Protein AF-A0A951N0Q0-F1 (afdb_monomer)

Structure (mmCIF, N/CA/C/O backbone):
data_AF-A0A951N0Q0-F1
#
_entry.id   AF-A0A951N0Q0-F1
#
loop_
_atom_site.group_PDB
_atom_site.id
_atom_site.type_symbol
_atom_site.label_atom_id
_atom_site.label_alt_id
_atom_site.label_comp_id
_atom_site.label_asym_id
_atom_site.label_entity_id
_atom_site.label_seq_id
_atom_site.pdbx_PDB_ins_code
_atom_site.Cartn_x
_atom_site.Cartn_y
_atom_site.Cartn_z
_atom_site.occupancy
_atom_site.B_iso_or_equiv
_atom_site.auth_seq_id
_atom_site.auth_comp_id
_atom_site.auth_asym_id
_atom_site.auth_atom_id
_atom_site.pdbx_PDB_model_num
ATOM 1 N N . MET A 1 1 ? 35.941 33.314 62.862 1.00 41.66 1 MET A N 1
ATOM 2 C CA . MET A 1 1 ? 36.108 34.369 61.838 1.00 41.66 1 MET A CA 1
ATOM 3 C C . MET A 1 1 ? 35.131 34.050 60.712 1.00 41.66 1 MET A C 1
ATOM 5 O O . MET A 1 1 ? 35.356 33.107 59.979 1.00 41.66 1 MET A O 1
ATOM 9 N N . GLN A 1 2 ? 33.869 34.466 60.826 1.00 40.16 2 GLN A N 1
ATOM 10 C CA . GLN A 1 2 ? 33.328 35.694 60.224 1.00 40.16 2 GLN A CA 1
ATOM 11 C C . GLN A 1 2 ? 33.768 35.895 58.766 1.00 40.16 2 GLN A C 1
ATOM 13 O O . GLN A 1 2 ? 34.860 36.387 58.535 1.00 40.16 2 GLN A O 1
ATOM 18 N N . HIS A 1 3 ? 32.876 35.604 57.815 1.00 38.81 3 HIS A N 1
ATOM 19 C CA . HIS A 1 3 ? 32.445 36.600 56.836 1.00 38.81 3 HIS A CA 1
ATOM 20 C C . HIS A 1 3 ? 30.992 36.342 56.417 1.00 38.81 3 HIS A C 1
ATOM 22 O O . HIS A 1 3 ? 30.518 35.219 56.301 1.00 38.81 3 HIS A O 1
ATOM 28 N N . ARG A 1 4 ? 30.284 37.460 56.312 1.00 40.78 4 ARG A N 1
ATOM 29 C CA . ARG A 1 4 ? 28.841 37.693 56.264 1.00 40.78 4 ARG A CA 1
ATOM 30 C C . ARG A 1 4 ? 28.428 38.037 54.832 1.00 40.78 4 ARG A C 1
ATOM 32 O O . ARG A 1 4 ? 29.226 38.673 54.149 1.00 40.78 4 ARG A O 1
ATOM 39 N N . LYS A 1 5 ? 27.162 37.754 54.486 1.00 41.12 5 LYS A N 1
ATOM 40 C CA . LYS A 1 5 ? 26.187 38.534 53.665 1.00 41.12 5 LYS A CA 1
ATOM 41 C C . LYS A 1 5 ? 25.371 37.586 52.772 1.00 41.12 5 LYS A C 1
ATOM 43 O O . LYS A 1 5 ? 25.910 36.582 52.345 1.00 41.12 5 LYS A O 1
ATOM 48 N N . LEU A 1 6 ? 24.129 37.830 52.360 1.00 38.66 6 LEU A N 1
ATOM 49 C CA . LEU A 1 6 ? 22.965 38.639 52.754 1.00 38.66 6 LEU A CA 1
ATOM 50 C C . LEU A 1 6 ? 21.812 38.089 51.877 1.00 38.66 6 LEU A C 1
ATOM 52 O O . LEU A 1 6 ? 22.050 37.445 50.860 1.00 38.66 6 LEU A O 1
ATOM 56 N N . GLN A 1 7 ? 20.579 38.341 52.300 1.00 37.75 7 GLN A N 1
ATOM 57 C CA . GLN A 1 7 ? 19.317 37.915 51.683 1.00 37.75 7 GLN A CA 1
ATOM 58 C C . GLN A 1 7 ? 19.093 38.500 50.275 1.00 37.75 7 GLN A C 1
ATOM 60 O O . GLN A 1 7 ? 19.623 39.566 49.964 1.00 37.75 7 GLN A O 1
ATOM 65 N N . GLY A 1 8 ? 18.209 37.881 49.479 1.00 30.81 8 GLY A N 1
ATOM 66 C CA . GLY A 1 8 ? 17.676 38.527 48.278 1.00 30.81 8 GLY A CA 1
ATOM 67 C C . GLY A 1 8 ? 16.697 37.707 47.435 1.00 30.81 8 GLY A C 1
ATOM 68 O O . GLY A 1 8 ? 17.119 36.983 46.549 1.00 30.81 8 GLY A O 1
ATOM 69 N N . ALA A 1 9 ? 15.407 37.945 47.684 1.00 35.44 9 ALA A N 1
ATOM 70 C CA . ALA A 1 9 ? 14.305 38.035 46.717 1.00 35.44 9 ALA A CA 1
ATOM 71 C C . ALA A 1 9 ? 13.891 36.803 45.882 1.00 35.44 9 ALA A C 1
ATOM 73 O O . ALA A 1 9 ? 14.591 36.314 45.000 1.00 35.44 9 ALA A O 1
ATOM 74 N N . GLY A 1 10 ? 12.637 36.394 46.107 1.00 37.97 10 GLY A N 1
ATOM 75 C CA . GLY A 1 10 ? 11.919 35.436 45.281 1.00 37.97 10 GLY A CA 1
ATOM 76 C C . GLY A 1 10 ? 11.741 35.906 43.839 1.00 37.97 10 GLY A C 1
ATOM 77 O O . GLY A 1 10 ? 11.491 37.080 43.566 1.00 37.97 10 GLY A O 1
ATOM 78 N N . SER A 1 11 ? 11.818 34.946 42.923 1.00 39.28 11 SER A N 1
ATOM 79 C CA . SER A 1 11 ? 11.393 35.122 41.541 1.00 39.28 11 SER A CA 1
ATOM 80 C C . SER A 1 11 ? 10.094 34.368 41.312 1.00 39.28 11 SER A C 1
ATOM 82 O O . SER A 1 11 ? 9.944 33.195 41.649 1.00 39.28 11 SER A O 1
ATOM 84 N N . ARG A 1 12 ? 9.133 35.131 40.799 1.00 37.75 12 ARG A N 1
ATOM 85 C CA . ARG A 1 12 ? 7.759 34.754 40.507 1.00 37.75 12 ARG A CA 1
ATOM 86 C C . ARG A 1 12 ? 7.705 33.604 39.506 1.00 37.75 12 ARG A C 1
ATOM 88 O O . ARG A 1 12 ? 8.422 33.596 38.511 1.00 37.75 12 ARG A O 1
ATOM 95 N N . SER A 1 13 ? 6.766 32.702 39.768 1.00 40.50 13 SER A N 1
ATOM 96 C CA . SER A 1 13 ? 6.193 31.785 38.790 1.00 40.50 13 SER A CA 1
ATOM 97 C C . SER A 1 13 ? 5.683 32.568 37.577 1.00 40.50 13 SER A C 1
ATOM 99 O O . SER A 1 13 ? 4.816 33.432 37.712 1.00 40.50 13 SER A O 1
ATOM 101 N N . LEU A 1 14 ? 6.219 32.256 36.401 1.00 40.72 14 LEU A N 1
ATOM 102 C CA . LEU A 1 14 ? 5.576 32.510 35.120 1.00 40.72 14 LEU A CA 1
ATOM 103 C C . LEU A 1 14 ? 5.571 31.184 34.370 1.00 40.72 14 LEU A C 1
ATOM 105 O O . LEU A 1 14 ? 6.542 30.800 33.720 1.00 40.72 14 LEU A O 1
ATOM 109 N N . GLY A 1 15 ? 4.456 30.469 34.514 1.00 41.09 15 GLY A N 1
ATOM 110 C CA . GLY A 1 15 ? 4.111 29.369 33.634 1.00 41.09 15 GLY A CA 1
ATOM 111 C C . GLY A 1 15 ? 4.091 29.874 32.197 1.00 41.09 15 GLY A C 1
ATOM 112 O O . GLY A 1 15 ? 3.341 30.783 31.854 1.00 41.09 15 GLY A O 1
ATOM 113 N N . SER A 1 16 ? 4.937 29.283 31.366 1.00 36.06 16 SER A N 1
ATOM 114 C CA . SER A 1 16 ? 4.812 29.346 29.918 1.00 36.06 16 SER A CA 1
ATOM 115 C C . SER A 1 16 ? 4.623 27.915 29.454 1.00 36.06 16 SER A C 1
ATOM 117 O O . SER A 1 16 ? 5.562 27.125 29.410 1.00 36.06 16 SER A O 1
ATOM 119 N N . THR A 1 17 ? 3.371 27.560 29.188 1.00 39.38 17 THR A N 1
ATOM 120 C CA . THR A 1 17 ? 3.008 26.338 28.473 1.00 39.38 17 THR A CA 1
ATOM 121 C C . THR A 1 17 ? 3.781 26.282 27.154 1.00 39.38 17 THR A C 1
ATOM 123 O O . THR A 1 17 ? 3.653 27.221 26.359 1.00 39.38 17 THR A O 1
ATOM 126 N N . PRO A 1 18 ? 4.539 25.213 26.856 1.00 37.62 18 PRO A N 1
ATOM 127 C CA . PRO A 1 18 ? 5.015 25.013 25.506 1.00 37.62 18 PRO A CA 1
ATOM 128 C C . PRO A 1 18 ? 3.816 24.616 24.646 1.00 37.62 18 PRO A C 1
ATOM 130 O O . PRO A 1 18 ? 3.183 23.579 24.844 1.00 37.62 18 PRO A O 1
ATOM 133 N N . LYS A 1 19 ? 3.497 25.502 23.702 1.00 38.81 19 LYS A N 1
ATOM 134 C CA . LYS A 1 19 ? 2.620 25.276 22.556 1.00 38.81 19 LYS A CA 1
ATOM 135 C C . LYS A 1 19 ? 3.032 23.948 21.911 1.00 38.81 19 LYS A C 1
ATOM 137 O O . LYS A 1 19 ? 4.149 23.847 21.408 1.00 38.81 19 LYS A O 1
ATOM 142 N N . GLN A 1 20 ? 2.165 22.937 21.988 1.00 36.28 20 GLN A N 1
ATOM 143 C CA . GLN A 1 20 ? 2.387 21.641 21.350 1.00 36.28 20 GLN A CA 1
ATOM 144 C C . GLN A 1 20 ? 2.691 21.884 19.871 1.00 36.28 20 GLN A C 1
ATOM 146 O O . GLN A 1 20 ? 1.884 22.456 19.136 1.00 36.28 20 GLN A O 1
ATOM 151 N N . ALA A 1 21 ? 3.908 21.529 19.474 1.00 39.84 21 ALA A N 1
ATOM 152 C CA . ALA A 1 21 ? 4.324 21.558 18.091 1.00 39.84 21 ALA A CA 1
ATOM 153 C C . ALA A 1 21 ? 3.512 20.500 17.340 1.00 39.84 21 ALA A C 1
ATOM 155 O O . ALA A 1 21 ? 3.533 19.322 17.696 1.00 39.84 21 ALA A O 1
ATOM 156 N N . ASN A 1 22 ? 2.798 20.929 16.303 1.00 40.38 22 ASN A N 1
ATOM 157 C CA . ASN A 1 22 ? 2.257 20.029 15.297 1.00 40.38 22 ASN A CA 1
ATOM 158 C C . ASN A 1 22 ? 3.438 19.356 14.589 1.00 40.38 22 ASN A C 1
ATOM 160 O O . ASN A 1 22 ? 4.035 19.924 13.675 1.00 40.38 22 ASN A O 1
ATOM 164 N N . SER A 1 23 ? 3.788 18.155 15.036 1.00 39.66 23 SER A N 1
ATOM 165 C CA . SER A 1 23 ? 4.782 17.299 14.399 1.00 39.66 23 SER A CA 1
ATOM 166 C C . SER A 1 23 ? 4.189 16.677 13.136 1.00 39.66 23 SER A C 1
ATOM 168 O O . SER A 1 23 ? 3.799 15.515 13.119 1.00 39.66 23 SER A O 1
ATOM 170 N N . THR A 1 24 ? 4.117 17.439 12.045 1.00 44.22 24 THR A N 1
ATOM 171 C CA . THR A 1 24 ? 4.105 16.840 10.704 1.00 44.22 24 THR A CA 1
ATOM 172 C C . THR A 1 24 ? 5.512 16.325 10.432 1.00 44.22 24 THR A C 1
ATOM 174 O O . THR A 1 24 ? 6.348 17.031 9.865 1.00 44.22 24 THR A O 1
ATOM 177 N N . THR A 1 25 ? 5.813 15.126 10.922 1.00 49.28 25 THR A N 1
ATOM 178 C CA . THR A 1 25 ? 7.124 14.501 10.757 1.00 49.28 25 THR A CA 1
ATOM 179 C C . THR A 1 25 ? 7.291 14.084 9.295 1.00 49.28 25 THR A C 1
ATOM 181 O O . THR A 1 25 ? 6.954 12.968 8.913 1.00 49.28 25 THR A O 1
ATOM 184 N N . ASN A 1 26 ? 7.822 14.984 8.461 1.00 54.75 26 ASN A N 1
ATOM 185 C CA . ASN A 1 26 ? 8.414 14.650 7.162 1.00 54.75 26 ASN A CA 1
ATOM 186 C C . ASN A 1 26 ? 9.731 13.897 7.409 1.00 54.75 26 ASN A C 1
ATOM 188 O O . ASN A 1 26 ? 10.822 14.416 7.177 1.00 54.75 26 ASN A O 1
ATOM 192 N N . ALA A 1 27 ? 9.641 12.680 7.944 1.00 53.03 27 ALA A N 1
ATOM 193 C CA . ALA A 1 27 ? 10.771 11.772 7.893 1.00 53.03 27 ALA A CA 1
ATOM 194 C C . ALA A 1 27 ? 11.129 11.534 6.413 1.00 53.03 27 ALA A C 1
ATOM 196 O O . ALA A 1 27 ? 10.217 11.372 5.595 1.00 53.03 27 ALA A O 1
ATOM 197 N N . PRO A 1 28 ? 12.422 11.519 6.037 1.00 60.53 28 PRO A N 1
ATOM 198 C CA . PRO A 1 28 ? 12.822 11.130 4.690 1.00 60.53 28 PRO A CA 1
ATOM 199 C C . PRO A 1 28 ? 12.195 9.778 4.349 1.00 60.53 28 PRO A C 1
ATOM 201 O O . PRO A 1 28 ? 12.172 8.895 5.208 1.00 60.53 28 PRO A O 1
ATOM 204 N N . LEU A 1 29 ? 11.700 9.602 3.118 1.00 64.94 29 LEU A N 1
ATOM 205 C CA . LEU A 1 29 ? 11.042 8.352 2.720 1.00 64.94 29 LEU A CA 1
ATOM 206 C C . LEU A 1 29 ? 11.914 7.144 3.078 1.00 64.94 29 LEU A C 1
ATOM 208 O O . LEU A 1 29 ? 11.411 6.260 3.754 1.00 64.94 29 LEU A O 1
ATOM 212 N N . SER A 1 30 ? 13.224 7.196 2.805 1.00 66.44 30 SER A N 1
ATOM 213 C CA . SER A 1 30 ? 14.203 6.152 3.155 1.00 66.44 30 SER A CA 1
ATOM 214 C C . SER A 1 30 ? 14.226 5.750 4.635 1.00 66.44 30 SER A C 1
ATOM 216 O O . SER A 1 30 ? 14.429 4.580 4.944 1.00 66.44 30 SER A O 1
ATOM 218 N N . TYR A 1 31 ? 13.972 6.678 5.562 1.00 74.62 31 TYR A N 1
ATOM 219 C CA . TYR A 1 31 ? 13.862 6.357 6.989 1.00 74.62 31 TYR A CA 1
ATOM 220 C C . TYR A 1 31 ? 12.617 5.504 7.278 1.00 74.62 31 TYR A C 1
ATOM 222 O O . TYR A 1 31 ? 12.630 4.657 8.165 1.00 74.62 31 TYR A O 1
ATOM 230 N N . SER A 1 32 ? 11.555 5.671 6.489 1.00 82.06 32 SER A N 1
ATOM 231 C CA . SER A 1 32 ? 10.319 4.894 6.625 1.00 82.06 32 SER A CA 1
ATOM 232 C C . SER A 1 32 ? 10.486 3.437 6.183 1.00 82.06 32 SER A C 1
ATOM 234 O O . SER A 1 32 ? 9.859 2.572 6.784 1.00 82.06 32 SER A O 1
ATOM 236 N N . PHE A 1 33 ? 11.328 3.138 5.182 1.00 92.38 33 PHE A N 1
ATOM 237 C CA . PHE A 1 33 ? 11.611 1.753 4.766 1.00 92.38 33 PHE A CA 1
ATOM 238 C C . PHE A 1 33 ? 12.278 0.941 5.879 1.00 92.38 33 PHE A C 1
ATOM 240 O O . PHE A 1 33 ? 11.819 -0.157 6.193 1.00 92.38 33 PHE A O 1
ATOM 247 N N . GLU A 1 34 ? 13.308 1.501 6.515 1.00 93.62 34 GLU A N 1
ATOM 248 C CA . GLU A 1 34 ? 13.995 0.843 7.631 1.00 93.62 34 GLU A CA 1
ATOM 249 C C . GLU A 1 34 ? 13.069 0.693 8.844 1.00 93.62 34 GLU A C 1
ATOM 251 O O . GLU A 1 34 ? 12.949 -0.395 9.406 1.00 93.62 34 GLU A O 1
ATOM 256 N N . LEU A 1 35 ? 12.327 1.750 9.206 1.00 93.88 35 LEU A N 1
ATOM 257 C CA . LEU A 1 35 ? 11.357 1.679 10.304 1.00 93.88 35 LEU A CA 1
ATOM 258 C C . LEU A 1 35 ? 10.245 0.652 10.058 1.00 93.88 35 LEU A C 1
ATOM 260 O O . LEU A 1 35 ? 9.732 0.069 11.011 1.00 93.88 35 LEU A O 1
ATOM 264 N N . ALA A 1 36 ? 9.859 0.430 8.802 1.00 94.44 36 ALA A N 1
ATOM 265 C CA . ALA A 1 36 ? 8.850 -0.555 8.438 1.00 94.44 36 ALA A CA 1
ATOM 266 C C . ALA A 1 36 ? 9.354 -2.009 8.524 1.00 94.44 36 ALA A C 1
ATOM 268 O O . ALA A 1 36 ? 8.544 -2.923 8.402 1.00 94.44 36 ALA A O 1
ATOM 269 N N . GLY A 1 37 ? 10.653 -2.242 8.750 1.00 95.31 37 GLY A N 1
ATOM 270 C CA . GLY A 1 37 ? 11.249 -3.583 8.801 1.00 95.31 37 GLY A CA 1
ATOM 271 C C . GLY A 1 37 ? 11.770 -4.089 7.451 1.00 95.31 37 GLY A C 1
ATOM 272 O O . GLY A 1 37 ? 11.939 -5.298 7.267 1.00 95.31 37 GLY A O 1
ATOM 273 N N . GLY A 1 38 ? 12.011 -3.177 6.503 1.00 95.62 38 GLY A N 1
ATOM 274 C CA . GLY A 1 38 ? 12.628 -3.469 5.213 1.00 95.62 38 GLY A CA 1
ATOM 275 C C . GLY A 1 38 ? 11.781 -4.335 4.273 1.00 95.62 38 GLY A C 1
ATOM 276 O O . GLY A 1 38 ? 10.566 -4.481 4.411 1.00 95.62 38 GLY A O 1
ATOM 277 N N . GLU A 1 39 ? 12.438 -4.928 3.277 1.00 96.69 39 GLU A N 1
ATOM 278 C CA . GLU A 1 39 ? 11.799 -5.650 2.166 1.00 96.69 39 GLU A CA 1
ATOM 279 C C . GLU A 1 39 ? 10.897 -6.807 2.621 1.00 96.69 39 GLU A C 1
ATOM 281 O O . GLU A 1 39 ? 9.752 -6.929 2.173 1.00 96.69 39 GLU A O 1
ATOM 286 N N . LEU A 1 40 ? 11.372 -7.633 3.560 1.00 97.44 40 LEU A N 1
ATOM 287 C CA . LEU A 1 40 ? 10.609 -8.784 4.048 1.00 97.44 40 LEU A CA 1
ATOM 288 C C . LEU A 1 40 ? 9.286 -8.367 4.701 1.00 97.44 40 LEU A C 1
ATOM 290 O O . LEU A 1 40 ? 8.288 -9.072 4.536 1.00 97.44 40 LEU A O 1
ATOM 294 N N . ALA A 1 41 ? 9.256 -7.236 5.411 1.00 98.00 41 ALA A N 1
ATOM 295 C CA . ALA A 1 41 ? 8.036 -6.733 6.030 1.00 98.00 41 ALA A CA 1
ATOM 296 C C . ALA A 1 41 ? 6.990 -6.342 4.978 1.00 98.00 41 ALA A C 1
ATOM 298 O O . ALA A 1 41 ? 5.835 -6.750 5.088 1.00 98.00 41 ALA A O 1
ATOM 299 N N . PHE A 1 42 ? 7.389 -5.662 3.898 1.00 98.25 42 PHE A N 1
ATOM 300 C CA . PHE A 1 42 ? 6.468 -5.299 2.815 1.00 98.25 42 PHE A CA 1
ATOM 301 C C . PHE A 1 42 ? 5.940 -6.509 2.038 1.00 98.25 42 PHE A C 1
ATOM 303 O O . PHE A 1 42 ? 4.763 -6.535 1.670 1.00 98.25 42 PHE A O 1
ATOM 310 N N . HIS A 1 43 ? 6.758 -7.546 1.832 1.00 98.56 43 HIS A N 1
ATOM 311 C CA . HIS A 1 43 ? 6.280 -8.794 1.231 1.00 98.56 43 HIS A CA 1
ATOM 312 C C . HIS A 1 43 ? 5.258 -9.518 2.113 1.00 98.56 43 HIS A C 1
ATOM 314 O O . HIS A 1 43 ? 4.247 -10.011 1.599 1.00 98.56 43 HIS A O 1
ATOM 320 N N . ARG A 1 44 ? 5.485 -9.578 3.433 1.00 98.69 44 ARG A N 1
ATOM 321 C CA . ARG A 1 44 ? 4.501 -10.155 4.360 1.00 98.69 44 ARG A CA 1
ATOM 322 C C . ARG A 1 44 ? 3.233 -9.311 4.431 1.00 98.69 44 ARG A C 1
ATOM 324 O O . ARG A 1 44 ? 2.148 -9.878 4.338 1.00 98.69 44 ARG A O 1
ATOM 331 N N . LEU A 1 45 ? 3.364 -7.986 4.492 1.00 98.69 45 LEU A N 1
ATOM 332 C CA . LEU A 1 45 ? 2.243 -7.046 4.472 1.00 98.69 45 LEU A CA 1
ATOM 333 C C . LEU A 1 45 ? 1.372 -7.246 3.235 1.00 98.69 45 LEU A C 1
ATOM 335 O O . LEU A 1 45 ? 0.166 -7.441 3.368 1.00 98.69 45 LEU A O 1
ATOM 339 N N . ALA A 1 46 ? 1.967 -7.271 2.040 1.00 98.75 46 ALA A N 1
ATOM 340 C CA . ALA A 1 46 ? 1.210 -7.461 0.808 1.00 98.75 46 ALA A CA 1
ATOM 341 C C . ALA A 1 46 ? 0.515 -8.830 0.789 1.00 98.75 46 ALA A C 1
ATOM 343 O O . ALA A 1 46 ? -0.666 -8.922 0.461 1.00 98.75 46 ALA A O 1
ATOM 344 N N . ARG A 1 47 ? 1.206 -9.896 1.215 1.00 98.69 47 ARG A N 1
ATOM 345 C CA . ARG A 1 47 ? 0.599 -11.227 1.345 1.00 98.69 47 ARG A CA 1
ATOM 346 C C . ARG A 1 47 ? -0.590 -11.215 2.310 1.00 98.69 47 ARG A C 1
ATOM 348 O O . ARG A 1 47 ? -1.636 -11.763 1.974 1.00 98.69 47 ARG A O 1
ATOM 355 N N . ARG A 1 48 ? -0.445 -10.597 3.485 1.00 98.75 48 ARG A N 1
ATOM 356 C CA . ARG A 1 48 ? -1.500 -10.501 4.501 1.00 98.75 48 ARG A CA 1
ATOM 357 C C . ARG A 1 48 ? -2.701 -9.706 3.994 1.00 98.75 48 ARG A C 1
ATOM 359 O O . ARG A 1 48 ? -3.831 -10.144 4.184 1.00 98.75 48 ARG A O 1
ATOM 366 N N . PHE A 1 49 ? -2.456 -8.599 3.299 1.00 98.88 49 PHE A N 1
ATOM 367 C CA . PHE A 1 49 ? -3.493 -7.810 2.638 1.00 98.88 49 PHE A CA 1
ATOM 368 C C . PHE A 1 49 ? -4.288 -8.663 1.636 1.00 98.88 49 PHE A C 1
ATOM 370 O O . PHE A 1 49 ? -5.510 -8.767 1.740 1.00 98.88 49 PHE A O 1
ATOM 377 N N . TYR A 1 50 ? -3.608 -9.364 0.723 1.00 98.75 50 TYR A N 1
ATOM 378 C CA . TYR A 1 50 ? -4.290 -10.179 -0.287 1.00 98.75 50 TYR A CA 1
ATOM 379 C C . TYR A 1 50 ? -4.983 -11.430 0.277 1.00 98.75 50 TYR A C 1
ATOM 381 O O . TYR A 1 50 ? -5.956 -11.891 -0.313 1.00 98.75 50 TYR A O 1
ATOM 389 N N . GLN A 1 51 ? -4.560 -11.960 1.432 1.00 98.56 51 GLN A N 1
ATOM 390 C CA . GLN A 1 51 ? -5.322 -12.996 2.151 1.00 98.56 51 GLN A CA 1
ATOM 391 C C . GLN A 1 51 ? -6.702 -12.495 2.601 1.00 98.56 51 GLN A C 1
ATOM 393 O O . GLN A 1 51 ? -7.657 -13.272 2.592 1.00 98.56 51 GLN A O 1
ATOM 398 N N . GLY A 1 52 ? -6.801 -11.220 2.991 1.00 98.56 52 GLY A N 1
ATOM 399 C CA . GLY A 1 52 ? -8.067 -10.559 3.305 1.00 98.56 52 GLY A CA 1
ATOM 400 C C . GLY A 1 52 ? -8.923 -10.361 2.056 1.00 98.56 52 GLY A C 1
ATOM 401 O O . GLY A 1 52 ? -10.044 -10.861 1.994 1.00 98.56 52 GLY A O 1
ATOM 402 N N . VAL A 1 53 ? -8.341 -9.757 1.013 1.00 98.56 53 VAL A N 1
ATOM 403 C CA . VAL A 1 53 ? -8.994 -9.544 -0.295 1.00 98.56 53 VAL A CA 1
ATOM 404 C C . VAL A 1 53 ? -9.543 -10.842 -0.893 1.00 98.56 53 VAL A C 1
ATOM 406 O O . VAL A 1 53 ? -10.634 -10.852 -1.453 1.00 98.56 53 VAL A O 1
ATOM 409 N N . ALA A 1 54 ? -8.821 -11.959 -0.760 1.00 98.38 54 ALA A N 1
ATOM 410 C CA . ALA A 1 54 ? -9.243 -13.255 -1.292 1.00 98.38 54 ALA A CA 1
ATOM 411 C C . ALA A 1 54 ? -10.593 -13.744 -0.737 1.00 98.38 54 ALA A C 1
ATOM 413 O O . ALA A 1 54 ? -11.236 -14.582 -1.366 1.00 98.38 54 ALA A O 1
ATOM 414 N N . ARG A 1 55 ? -10.995 -13.251 0.440 1.00 98.19 55 ARG A N 1
ATOM 415 C CA . ARG A 1 55 ? -12.215 -13.638 1.161 1.00 98.19 55 ARG A CA 1
ATOM 416 C C . ARG A 1 55 ? -13.270 -12.533 1.177 1.00 98.19 55 ARG A C 1
ATOM 418 O O . ARG A 1 55 ? -14.305 -12.706 1.808 1.00 98.19 55 ARG A O 1
ATOM 425 N N . ASP A 1 56 ? -12.994 -11.405 0.533 1.00 98.62 56 ASP A N 1
ATOM 426 C CA . ASP A 1 56 ? -13.876 -10.249 0.528 1.00 98.62 56 ASP A CA 1
ATOM 427 C C . ASP A 1 56 ? -14.710 -10.221 -0.752 1.00 98.62 56 ASP A C 1
ATOM 429 O O . ASP A 1 56 ? -14.179 -10.035 -1.844 1.00 98.62 56 ASP A O 1
ATOM 433 N N . GLU A 1 57 ? -16.022 -10.399 -0.629 1.00 98.06 57 GLU A N 1
ATOM 434 C CA . GLU A 1 57 ? -16.932 -10.454 -1.779 1.00 98.06 57 GLU A CA 1
ATOM 435 C C . GLU A 1 57 ? -17.027 -9.125 -2.546 1.00 98.06 57 GLU A C 1
ATOM 437 O O . GLU A 1 57 ? -17.330 -9.135 -3.738 1.00 98.06 57 GLU A O 1
ATOM 442 N N . THR A 1 58 ? -16.720 -7.993 -1.899 1.00 98.06 58 THR A N 1
ATOM 443 C CA . THR A 1 58 ? -16.716 -6.667 -2.538 1.00 98.06 58 THR A CA 1
ATOM 444 C C . THR A 1 58 ? -15.490 -6.516 -3.432 1.00 98.06 58 THR A C 1
ATOM 446 O O . THR A 1 58 ? -15.589 -6.085 -4.579 1.00 98.06 58 THR A O 1
ATOM 449 N N . LEU A 1 59 ? -14.314 -6.877 -2.915 1.00 98.38 59 LEU A N 1
ATOM 450 C CA . LEU A 1 59 ? -13.049 -6.670 -3.620 1.00 98.38 59 LEU A CA 1
ATOM 451 C C . LEU A 1 59 ? -12.706 -7.800 -4.580 1.00 98.38 59 LEU A C 1
ATOM 453 O O . LEU A 1 59 ? -12.165 -7.544 -5.656 1.00 98.38 59 LEU A O 1
ATOM 457 N N . ARG A 1 60 ? -12.990 -9.053 -4.208 1.00 97.94 60 ARG A N 1
ATOM 458 C CA . ARG A 1 60 ? -12.547 -10.244 -4.942 1.00 97.94 60 ARG A CA 1
ATOM 459 C C . ARG A 1 60 ? -12.843 -10.192 -6.446 1.00 97.94 60 ARG A C 1
ATOM 461 O O . ARG A 1 60 ? -11.936 -10.584 -7.190 1.00 97.94 60 ARG A O 1
ATOM 468 N N . PRO A 1 61 ? -14.015 -9.717 -6.920 1.00 97.12 61 PRO A N 1
ATOM 469 C CA . PRO A 1 61 ? -14.318 -9.644 -8.351 1.00 97.12 61 PRO A CA 1
ATOM 470 C C . PRO A 1 61 ? -13.385 -8.731 -9.161 1.00 97.12 61 PRO A C 1
ATOM 472 O O . PRO A 1 61 ? -13.295 -8.882 -10.375 1.00 97.12 61 PRO A O 1
ATOM 475 N N . MET A 1 62 ? -12.677 -7.796 -8.516 1.00 96.56 62 MET A N 1
ATOM 476 C CA . MET A 1 62 ? -11.780 -6.837 -9.182 1.00 96.56 62 MET A CA 1
ATOM 477 C C . MET A 1 62 ? -10.382 -7.395 -9.451 1.00 96.56 62 MET A C 1
ATOM 479 O O . MET A 1 62 ? -9.583 -6.759 -10.137 1.00 96.56 62 MET A O 1
ATOM 483 N N . TYR A 1 63 ? -10.072 -8.572 -8.909 1.00 96.75 63 TYR A N 1
ATOM 484 C CA . TYR A 1 63 ? -8.740 -9.158 -8.965 1.00 96.75 63 TYR A CA 1
ATOM 485 C C . TYR A 1 63 ? -8.702 -10.447 -9.795 1.00 96.75 63 TYR A C 1
ATOM 487 O O . TYR A 1 63 ? -9.684 -11.195 -9.831 1.00 96.75 63 TYR A O 1
ATOM 495 N N . PRO A 1 64 ? -7.549 -10.773 -10.410 1.00 96.19 64 PRO A N 1
ATOM 496 C CA . PRO A 1 64 ? -7.349 -12.052 -11.090 1.00 96.19 64 PRO A CA 1
ATOM 497 C C . PRO A 1 64 ? -7.562 -13.265 -10.169 1.00 96.19 64 PRO A C 1
ATOM 499 O O . PRO A 1 64 ? -7.633 -13.156 -8.941 1.00 96.19 64 PRO A O 1
ATOM 502 N N . ALA A 1 65 ? -7.677 -14.454 -10.768 1.00 94.69 65 ALA A N 1
ATOM 503 C CA . ALA A 1 65 ? -7.798 -15.713 -10.029 1.00 94.69 65 ALA A CA 1
ATOM 504 C C . ALA A 1 65 ? -6.602 -15.924 -9.079 1.00 94.69 65 ALA A C 1
ATOM 506 O O . ALA A 1 65 ? -6.797 -16.199 -7.895 1.00 94.69 65 ALA A O 1
ATOM 507 N N . ASP A 1 66 ? -5.390 -15.721 -9.597 1.00 96.69 66 ASP A N 1
ATOM 508 C CA . ASP A 1 66 ? -4.149 -15.744 -8.829 1.00 96.69 66 ASP A CA 1
ATOM 509 C C . ASP A 1 66 ? -3.772 -14.335 -8.351 1.00 96.69 66 ASP A C 1
ATOM 511 O O . ASP A 1 66 ? -3.613 -13.414 -9.150 1.00 96.69 66 ASP A O 1
ATOM 515 N N . LEU A 1 67 ? -3.614 -14.181 -7.036 1.00 97.88 67 LEU A N 1
ATOM 516 C CA . LEU A 1 67 ? -3.243 -12.925 -6.382 1.00 97.88 67 LEU A CA 1
ATOM 517 C C . LEU A 1 67 ? -1.729 -12.794 -6.153 1.00 97.88 67 LEU A C 1
ATOM 519 O O . LEU A 1 67 ? -1.282 -11.755 -5.667 1.00 97.88 67 LEU A O 1
ATOM 523 N N . GLY A 1 68 ? -0.934 -13.821 -6.476 1.00 97.81 68 GLY A N 1
ATOM 524 C CA . GLY A 1 68 ? 0.507 -13.858 -6.219 1.00 97.81 68 GLY A CA 1
ATOM 525 C C . GLY A 1 68 ? 1.257 -12.701 -6.876 1.00 97.81 68 GLY A C 1
ATOM 526 O O . GLY A 1 68 ? 1.983 -11.969 -6.200 1.00 97.81 68 GLY A O 1
ATOM 527 N N . GLU A 1 69 ? 1.012 -12.469 -8.166 1.00 96.50 69 GLU A N 1
ATOM 528 C CA . GLU A 1 69 ? 1.622 -11.354 -8.900 1.00 96.50 69 GLU A CA 1
ATOM 529 C C . GLU A 1 69 ? 1.149 -9.994 -8.365 1.00 96.50 69 GLU A C 1
ATOM 531 O O . GLU A 1 69 ? 1.943 -9.071 -8.188 1.00 96.50 69 GLU A O 1
ATOM 536 N N . SER A 1 70 ? -0.138 -9.859 -8.027 1.00 97.19 70 SER A N 1
ATOM 537 C CA . SER A 1 70 ? -0.673 -8.623 -7.442 1.00 97.19 70 SER A CA 1
ATOM 538 C C . SER A 1 70 ? -0.036 -8.307 -6.082 1.00 97.19 70 SER A C 1
ATOM 540 O O . SER A 1 70 ? 0.271 -7.144 -5.800 1.00 97.19 70 SER A O 1
ATOM 542 N N . ALA A 1 71 ? 0.222 -9.331 -5.261 1.00 98.50 71 ALA A N 1
ATOM 543 C CA . ALA A 1 71 ? 0.941 -9.208 -3.995 1.00 98.50 71 ALA A CA 1
ATOM 544 C C . ALA A 1 71 ? 2.402 -8.806 -4.201 1.00 98.50 71 ALA A C 1
ATOM 546 O O . ALA A 1 71 ? 2.892 -7.905 -3.518 1.00 98.50 71 ALA A O 1
ATOM 547 N N . HIS A 1 72 ? 3.084 -9.427 -5.164 1.00 98.25 72 HIS A N 1
ATOM 548 C CA . HIS A 1 72 ? 4.463 -9.087 -5.494 1.00 98.25 72 HIS A CA 1
ATOM 549 C C . HIS A 1 72 ? 4.593 -7.627 -5.949 1.00 98.25 72 HIS A C 1
ATOM 551 O O . HIS A 1 72 ? 5.387 -6.870 -5.388 1.00 98.25 72 HIS A O 1
ATOM 557 N N . LEU A 1 73 ? 3.757 -7.194 -6.896 1.00 98.00 73 LEU A N 1
ATOM 558 C CA . LEU A 1 73 ? 3.794 -5.831 -7.426 1.00 98.00 73 LEU A CA 1
ATOM 559 C C . LEU A 1 73 ? 3.448 -4.773 -6.374 1.00 98.00 73 LEU A C 1
ATOM 561 O O . LEU A 1 73 ? 4.056 -3.701 -6.375 1.00 98.00 73 LEU A O 1
ATOM 565 N N . LEU A 1 74 ? 2.502 -5.059 -5.473 1.00 98.31 74 LEU A N 1
ATOM 566 C CA . LEU A 1 74 ? 2.197 -4.162 -4.359 1.00 98.31 74 LEU A CA 1
ATOM 567 C C . LEU A 1 74 ? 3.394 -4.032 -3.410 1.00 98.31 74 LEU A C 1
ATOM 569 O O . LEU A 1 74 ? 3.747 -2.915 -3.042 1.00 98.31 74 LEU A O 1
ATOM 573 N N . ALA A 1 75 ? 4.047 -5.143 -3.056 1.00 98.56 75 ALA A N 1
ATOM 574 C CA . ALA A 1 75 ? 5.237 -5.109 -2.209 1.00 98.56 75 ALA A CA 1
ATOM 575 C C . ALA A 1 75 ? 6.352 -4.265 -2.845 1.00 98.56 75 ALA A C 1
ATOM 577 O O . ALA A 1 75 ? 6.859 -3.350 -2.200 1.00 98.56 75 ALA A O 1
ATOM 578 N N . LEU A 1 76 ? 6.671 -4.496 -4.125 1.00 98.31 76 LEU A N 1
ATOM 579 C CA . LEU A 1 76 ? 7.689 -3.714 -4.834 1.00 98.31 76 LEU A CA 1
ATOM 580 C C . LEU A 1 76 ? 7.348 -2.221 -4.888 1.00 98.31 76 LEU A C 1
ATOM 582 O O . LEU A 1 76 ? 8.233 -1.379 -4.725 1.00 98.31 76 LEU A O 1
ATOM 586 N N . PHE A 1 77 ? 6.075 -1.882 -5.119 1.00 97.69 77 PHE A N 1
ATOM 587 C CA . PHE A 1 77 ? 5.625 -0.494 -5.097 1.00 97.69 77 PHE A CA 1
ATOM 588 C C . PHE A 1 77 ? 5.874 0.148 -3.728 1.00 97.69 77 PHE A C 1
ATOM 590 O O . PHE A 1 77 ? 6.421 1.247 -3.678 1.00 97.69 77 PHE A O 1
ATOM 597 N N . LEU A 1 78 ? 5.515 -0.530 -2.633 1.00 97.25 78 LEU A N 1
ATOM 598 C CA . LEU A 1 78 ? 5.666 -0.003 -1.274 1.00 97.25 78 LEU A CA 1
ATOM 599 C C . LEU A 1 78 ? 7.126 0.111 -0.843 1.00 97.25 78 LEU A C 1
ATOM 601 O O . LEU A 1 78 ? 7.506 1.127 -0.268 1.00 97.25 78 LEU A O 1
ATOM 605 N N . ILE A 1 79 ? 7.950 -0.878 -1.192 1.00 97.44 79 ILE A N 1
ATOM 606 C CA . ILE A 1 79 ? 9.401 -0.836 -0.984 1.00 97.44 79 ILE A CA 1
ATOM 607 C C . ILE A 1 79 ? 9.974 0.418 -1.639 1.00 97.44 79 ILE A C 1
ATOM 609 O O . ILE A 1 79 ? 10.624 1.217 -0.969 1.00 97.44 79 ILE A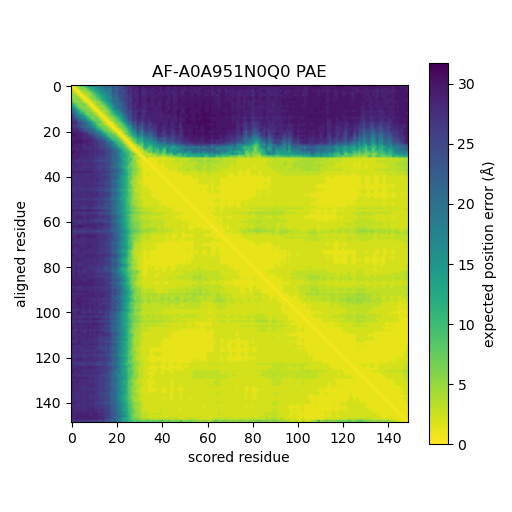 O 1
ATOM 613 N N . GLN A 1 80 ? 9.681 0.635 -2.924 1.00 96.44 80 GLN A N 1
ATOM 614 C CA . GLN A 1 80 ? 10.164 1.819 -3.622 1.00 96.44 80 GLN A CA 1
ATOM 615 C C . GLN A 1 80 ? 9.583 3.109 -3.022 1.00 96.44 80 GLN A C 1
ATOM 617 O O . GLN A 1 80 ? 10.300 4.094 -2.854 1.00 96.44 80 GLN A O 1
ATOM 622 N N . PHE A 1 81 ? 8.283 3.130 -2.723 1.00 95.00 81 PHE A N 1
ATOM 623 C CA . PHE A 1 81 ? 7.597 4.300 -2.176 1.00 95.00 81 PHE A CA 1
ATOM 624 C C . PHE A 1 81 ? 8.213 4.748 -0.847 1.00 95.00 81 PHE A C 1
ATOM 626 O O . PHE A 1 81 ? 8.432 5.940 -0.641 1.00 95.00 81 PHE A O 1
ATOM 633 N N . CYS A 1 82 ? 8.569 3.799 0.016 1.00 94.69 82 CYS A N 1
ATOM 634 C CA . CYS A 1 82 ? 9.253 4.053 1.277 1.00 94.69 82 CYS A CA 1
ATOM 635 C C . CYS A 1 82 ? 10.772 4.236 1.117 1.00 94.69 82 CYS A C 1
ATOM 637 O O . CYS A 1 82 ? 11.486 4.245 2.105 1.00 94.69 82 CYS A O 1
ATOM 639 N N . GLY A 1 83 ? 11.304 4.405 -0.095 1.00 94.56 83 GLY A N 1
ATOM 640 C CA . GLY A 1 83 ? 12.720 4.724 -0.306 1.00 94.56 83 GLY A CA 1
ATOM 641 C C . GLY A 1 83 ? 13.679 3.530 -0.304 1.00 94.56 83 GLY A C 1
ATOM 642 O O . GLY A 1 83 ? 14.887 3.739 -0.222 1.00 94.56 83 GLY A O 1
ATOM 643 N N . GLY A 1 84 ? 13.165 2.304 -0.418 1.00 95.56 84 GLY A N 1
ATOM 644 C CA . GLY A 1 84 ? 13.951 1.124 -0.777 1.00 95.56 84 GLY A CA 1
ATOM 645 C C . GLY A 1 84 ? 14.269 1.058 -2.284 1.00 95.56 84 GLY A C 1
ATOM 646 O O . GLY A 1 84 ? 14.103 2.046 -3.010 1.00 95.56 84 GLY A O 1
ATOM 647 N N . PRO A 1 85 ? 14.722 -0.106 -2.790 1.00 95.88 85 PRO A N 1
ATOM 648 C CA . PRO A 1 85 ? 15.071 -0.286 -4.199 1.00 95.88 85 PRO A CA 1
ATOM 649 C C . PRO A 1 85 ? 13.959 0.108 -5.188 1.00 95.88 85 PRO A C 1
ATOM 651 O O . PRO A 1 85 ? 12.780 -0.180 -4.985 1.00 95.88 85 PRO A O 1
ATOM 654 N N . ALA A 1 86 ? 14.343 0.704 -6.323 1.00 96.25 86 ALA A N 1
ATOM 655 C CA . ALA A 1 86 ? 13.423 1.191 -7.361 1.00 96.25 86 ALA A CA 1
ATOM 656 C C . ALA A 1 86 ? 12.911 0.106 -8.334 1.00 96.25 86 ALA A C 1
ATOM 658 O O . ALA A 1 86 ? 12.560 0.395 -9.484 1.00 96.25 86 ALA A O 1
ATOM 659 N N . THR A 1 87 ? 12.873 -1.149 -7.884 1.00 97.00 87 THR A N 1
ATOM 660 C CA . THR A 1 87 ? 12.569 -2.332 -8.703 1.00 97.00 87 THR A CA 1
ATOM 661 C C . THR A 1 87 ? 11.202 -2.234 -9.382 1.00 97.00 87 THR A C 1
ATOM 663 O O . THR A 1 87 ? 11.069 -2.583 -10.554 1.00 97.00 87 THR A O 1
ATOM 666 N N . TYR A 1 88 ? 10.188 -1.685 -8.700 1.00 97.56 88 TYR A N 1
ATOM 667 C CA . TYR A 1 88 ? 8.861 -1.500 -9.293 1.00 97.56 88 TYR A CA 1
ATOM 668 C C . TYR A 1 88 ? 8.913 -0.650 -10.563 1.00 97.56 88 TYR A C 1
ATOM 670 O O . TYR A 1 88 ? 8.356 -1.034 -11.589 1.00 97.56 88 TYR A O 1
ATOM 678 N N . SER A 1 89 ? 9.589 0.500 -10.522 1.00 96.50 89 SER A N 1
ATOM 679 C CA . SER A 1 89 ? 9.653 1.394 -11.683 1.00 96.50 89 SER A CA 1
ATOM 680 C C . SER A 1 89 ? 10.534 0.843 -12.792 1.00 96.50 89 SER A C 1
ATOM 682 O O . SER A 1 89 ? 10.240 1.084 -13.959 1.00 96.50 89 SER A O 1
ATOM 684 N N . GLN A 1 90 ? 11.565 0.068 -12.455 1.00 97.38 90 GLN A N 1
ATOM 685 C CA . GLN A 1 90 ? 12.374 -0.637 -13.451 1.00 97.38 90 GLN A CA 1
ATOM 686 C C . GLN A 1 90 ? 11.537 -1.659 -14.237 1.00 97.38 90 GLN A C 1
ATOM 688 O O . GLN A 1 90 ? 11.706 -1.782 -15.445 1.00 97.38 90 GLN A O 1
ATOM 693 N N . GLN A 1 91 ? 10.595 -2.344 -13.579 1.00 96.12 91 GLN A N 1
ATOM 694 C CA . GLN A 1 91 ? 9.746 -3.357 -14.217 1.00 96.12 91 GLN A CA 1
ATOM 695 C C . GLN A 1 91 ? 8.469 -2.789 -14.855 1.00 96.12 91 GLN A C 1
ATOM 697 O O . GLN A 1 91 ? 8.041 -3.233 -15.919 1.00 96.12 91 GLN A O 1
ATOM 702 N N . LYS A 1 92 ? 7.808 -1.833 -14.192 1.00 96.19 92 LYS A N 1
ATOM 7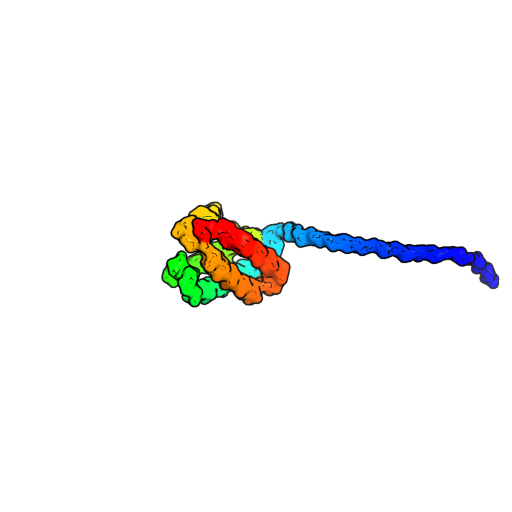03 C CA . LYS A 1 92 ? 6.464 -1.345 -14.552 1.00 96.19 92 LYS A CA 1
ATOM 704 C C . LYS A 1 92 ? 6.456 0.102 -15.041 1.00 96.19 92 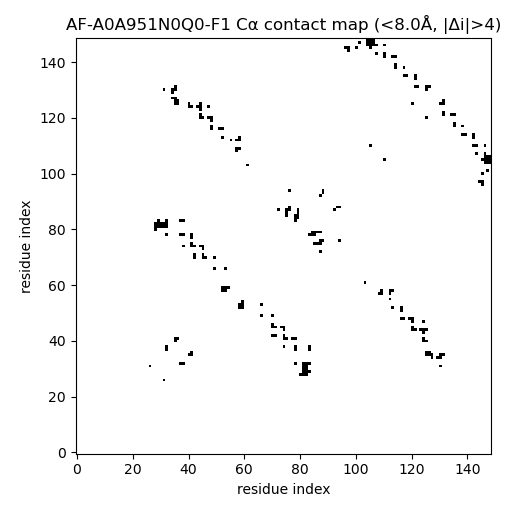LYS A C 1
ATOM 706 O O . LYS A 1 92 ? 5.388 0.602 -15.398 1.00 96.19 92 LYS A O 1
ATOM 711 N N . GLY A 1 93 ? 7.591 0.796 -15.035 1.00 95.62 93 GLY A N 1
ATOM 712 C CA . GLY A 1 93 ? 7.656 2.233 -15.291 1.00 95.62 93 GLY A CA 1
ATOM 713 C C . GLY A 1 93 ? 6.964 3.061 -14.203 1.00 95.62 93 GLY A C 1
ATOM 714 O O . GLY A 1 93 ? 6.638 2.576 -13.119 1.00 95.62 93 GLY A O 1
ATOM 715 N N . HIS A 1 94 ? 6.705 4.333 -14.511 1.00 94.00 94 HIS A N 1
ATOM 716 C CA . HIS A 1 94 ? 6.082 5.266 -13.572 1.00 94.00 94 HIS A CA 1
ATOM 717 C C . HIS A 1 94 ? 4.747 4.716 -13.009 1.00 94.00 94 HIS A C 1
ATOM 719 O O . HIS A 1 94 ? 3.900 4.294 -13.802 1.00 94.00 94 HIS A O 1
ATOM 725 N N . PRO A 1 95 ? 4.490 4.783 -11.682 1.00 92.44 95 PRO A N 1
ATOM 726 C CA . PRO A 1 95 ? 3.318 4.151 -11.066 1.00 92.44 95 PRO A CA 1
ATOM 727 C C . PRO A 1 9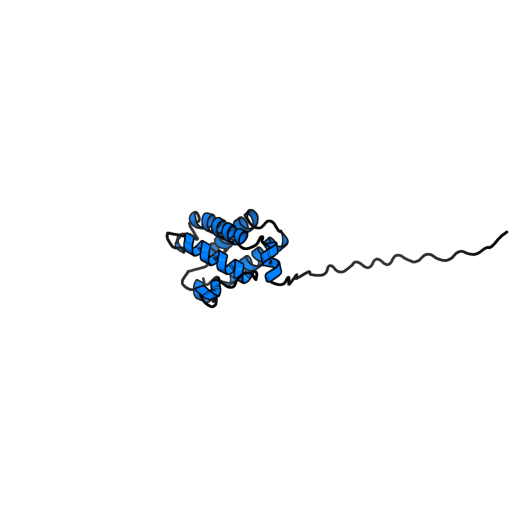5 ? 1.967 4.559 -11.647 1.00 92.44 95 PRO A C 1
ATOM 729 O O . PRO A 1 95 ? 1.108 3.703 -11.826 1.00 92.44 95 PRO A O 1
ATOM 732 N N . ARG A 1 96 ? 1.778 5.854 -11.950 1.00 94.56 96 ARG A N 1
ATOM 733 C CA . ARG A 1 96 ? 0.545 6.413 -12.551 1.00 94.56 96 ARG A CA 1
ATOM 734 C C . ARG A 1 96 ? -0.730 5.816 -11.919 1.00 94.56 96 ARG A C 1
ATOM 736 O O . ARG A 1 96 ? -1.630 5.375 -12.630 1.00 94.56 96 ARG A O 1
ATOM 743 N N . LEU A 1 97 ? -0.776 5.803 -10.580 1.00 95.06 97 LEU A N 1
ATOM 744 C CA . LEU A 1 97 ? -1.742 5.027 -9.791 1.00 95.06 97 LEU A CA 1
ATOM 745 C C . LEU A 1 97 ? -3.183 5.238 -10.254 1.00 95.06 97 LEU A C 1
ATOM 747 O O . LEU A 1 97 ? -3.813 4.272 -10.669 1.00 95.06 97 LEU A O 1
ATOM 751 N N . ARG A 1 98 ? -3.672 6.487 -10.290 1.00 95.31 98 ARG A N 1
ATOM 752 C CA . ARG A 1 98 ? -5.062 6.774 -10.685 1.00 95.31 98 ARG A CA 1
ATOM 753 C C . ARG A 1 98 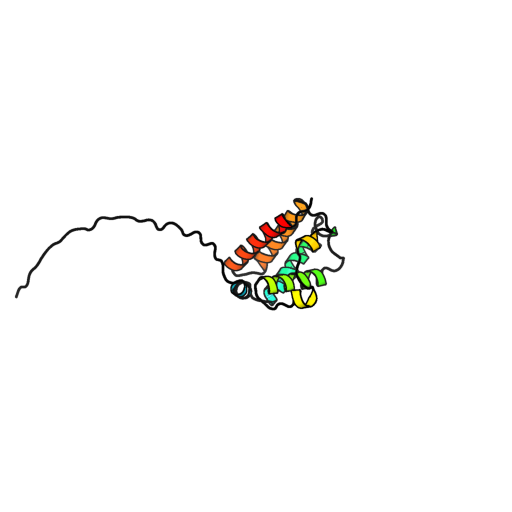? -5.400 6.214 -12.064 1.00 95.31 98 ARG A C 1
ATOM 755 O O . ARG A 1 98 ? -6.410 5.543 -12.201 1.00 95.31 98 ARG A O 1
ATOM 762 N N . MET A 1 99 ? -4.529 6.400 -13.059 1.00 96.81 99 MET A N 1
ATOM 763 C CA . MET A 1 99 ? -4.752 5.864 -14.409 1.00 96.81 99 MET A CA 1
ATOM 764 C C . MET A 1 99 ? -4.867 4.333 -14.417 1.00 96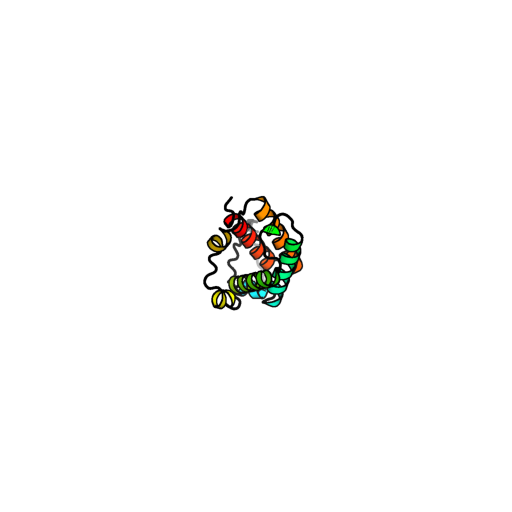.81 99 MET A C 1
ATOM 766 O O . MET A 1 99 ? -5.725 3.802 -15.112 1.00 96.81 99 MET A O 1
ATOM 770 N N . ARG A 1 100 ? -4.070 3.628 -13.604 1.00 96.00 100 ARG A N 1
ATOM 771 C CA . ARG A 1 100 ? -4.153 2.163 -13.471 1.00 96.00 100 ARG A CA 1
ATOM 772 C C . ARG A 1 100 ? -5.391 1.678 -12.710 1.00 96.00 100 ARG A C 1
ATOM 774 O O . ARG A 1 100 ? -5.743 0.516 -12.854 1.00 96.00 100 ARG A O 1
ATOM 781 N N . HIS A 1 101 ? -6.042 2.548 -11.938 1.00 97.38 101 HIS A N 1
ATOM 782 C CA . HIS A 1 101 ? -7.266 2.231 -11.194 1.00 97.38 101 HIS A CA 1
ATOM 783 C C . HIS A 1 101 ? -8.554 2.617 -11.948 1.00 97.38 101 HIS A C 1
ATOM 785 O O . HIS A 1 101 ? -9.619 2.114 -11.611 1.00 97.38 101 HIS A O 1
ATOM 791 N N . LEU A 1 102 ? -8.476 3.453 -12.996 1.00 97.19 102 LEU A N 1
ATOM 792 C CA . LEU A 1 102 ? -9.632 3.852 -13.820 1.00 97.19 102 LEU A CA 1
ATOM 793 C C . LEU A 1 102 ? -10.429 2.699 -14.464 1.00 97.19 102 LEU A C 1
ATOM 795 O O . LEU A 1 102 ? -11.633 2.873 -14.622 1.00 97.19 102 LEU A O 1
ATOM 799 N N . PRO A 1 103 ? -9.831 1.554 -14.850 1.00 96.75 103 PRO A N 1
ATOM 800 C CA . PRO A 1 103 ? -10.600 0.443 -15.418 1.00 96.75 103 PRO A CA 1
ATOM 801 C C . PRO A 1 103 ? -11.570 -0.239 -14.441 1.00 96.75 103 PRO A C 1
ATOM 803 O O . PRO A 1 103 ? -12.417 -1.012 -14.881 1.00 96.75 103 PRO A O 1
ATOM 806 N N . PHE A 1 104 ? -11.443 0.008 -13.135 1.00 97.00 104 PHE A N 1
ATOM 807 C CA . PHE A 1 104 ? -12.278 -0.603 -12.102 1.00 97.00 104 PHE A CA 1
ATOM 808 C C . PHE A 1 104 ? -13.311 0.398 -11.595 1.00 97.00 104 PHE A C 1
ATOM 810 O O . PHE A 1 104 ? -13.016 1.585 -11.487 1.00 97.00 104 PHE A O 1
ATOM 817 N N . SER A 1 105 ? -14.508 -0.070 -11.241 1.00 97.44 105 SER A N 1
ATOM 818 C CA . SER A 1 105 ? -15.501 0.773 -10.574 1.00 97.44 105 SER A CA 1
ATOM 819 C C . SER A 1 105 ? -15.207 0.809 -9.078 1.00 97.44 105 SER A C 1
ATOM 821 O O . SER A 1 105 ? -15.439 -0.176 -8.390 1.00 97.44 105 SER A O 1
ATOM 823 N N . ILE A 1 106 ? -14.665 1.922 -8.586 1.00 98.62 106 ILE A N 1
ATOM 824 C CA . ILE A 1 106 ? -14.247 2.073 -7.188 1.00 98.62 106 ILE A CA 1
ATOM 825 C C . ILE A 1 106 ? -15.109 3.155 -6.549 1.00 98.62 106 ILE A C 1
ATOM 827 O O . ILE A 1 106 ? -14.897 4.346 -6.796 1.00 98.62 106 ILE A O 1
ATOM 831 N N . GLY A 1 107 ? -16.074 2.725 -5.739 1.00 98.50 107 GLY A N 1
ATOM 832 C CA . GLY A 1 107 ? -16.890 3.579 -4.889 1.00 98.50 107 GLY A CA 1
ATOM 833 C C . GLY A 1 107 ? -16.495 3.465 -3.416 1.00 98.50 107 GLY A C 1
ATOM 834 O O . GLY A 1 107 ? -15.425 2.964 -3.057 1.00 98.50 107 GLY A O 1
ATOM 835 N N . GLN A 1 108 ? -17.374 3.967 -2.548 1.00 98.62 108 GLN A N 1
ATOM 836 C CA . GLN A 1 108 ? -17.124 4.038 -1.106 1.00 98.62 108 GLN A CA 1
ATOM 837 C C . GLN A 1 108 ? -16.938 2.647 -0.479 1.00 98.62 108 GLN A C 1
ATOM 839 O O . GLN A 1 108 ? -16.032 2.456 0.326 1.00 98.62 108 GLN A O 1
ATOM 844 N N . GLN A 1 109 ? -17.752 1.664 -0.880 1.00 98.62 109 GLN A N 1
ATOM 845 C CA . GLN A 1 109 ? -17.715 0.314 -0.310 1.00 98.62 109 GLN A CA 1
ATOM 846 C C . GLN A 1 109 ? -16.396 -0.402 -0.625 1.00 98.62 109 GLN A C 1
ATOM 848 O O . GLN A 1 109 ? -15.779 -0.996 0.259 1.00 98.62 109 GLN A O 1
ATOM 853 N N . GLU A 1 110 ? -15.937 -0.311 -1.873 1.00 98.75 110 GLU A N 1
ATOM 854 C CA . GLU A 1 110 ? -14.665 -0.876 -2.314 1.00 98.75 110 GLU A CA 1
ATOM 855 C C . GLU A 1 110 ? -13.495 -0.210 -1.590 1.00 98.75 110 GLU A C 1
ATOM 857 O O . GLU A 1 110 ? -12.595 -0.884 -1.088 1.00 98.75 110 GLU A O 1
ATOM 862 N N . ARG A 1 111 ? -13.526 1.124 -1.498 1.00 98.69 111 ARG A N 1
ATOM 863 C CA . ARG A 1 111 ? -12.514 1.907 -0.790 1.00 98.69 111 ARG A CA 1
ATOM 864 C C . ARG A 1 111 ? -12.418 1.491 0.676 1.00 98.69 111 ARG A C 1
ATOM 866 O O . ARG A 1 111 ? -11.311 1.267 1.163 1.00 98.69 111 ARG A O 1
ATOM 873 N N . ASP A 1 112 ? -13.547 1.390 1.372 1.00 98.81 112 ASP A N 1
ATOM 874 C CA . ASP A 1 112 ? -13.572 1.085 2.805 1.00 98.81 112 ASP A CA 1
ATOM 875 C C . ASP A 1 112 ? -13.136 -0.352 3.089 1.00 98.81 112 ASP A C 1
ATOM 877 O O . ASP A 1 112 ? -12.345 -0.576 4.006 1.00 98.81 112 ASP A O 1
ATOM 881 N N . SER A 1 113 ? -13.563 -1.314 2.265 1.00 98.75 113 SER A N 1
ATOM 882 C CA . SER A 1 113 ? -13.068 -2.691 2.354 1.00 98.75 113 SER A CA 1
ATOM 883 C C . SER A 1 113 ? -11.553 -2.756 2.111 1.00 98.75 113 SER A C 1
ATOM 885 O O . SER A 1 113 ? -10.817 -3.378 2.883 1.00 98.75 113 SER A O 1
ATOM 887 N N . TRP A 1 114 ? -11.046 -2.054 1.091 1.00 98.81 114 TRP A N 1
ATOM 888 C CA . TRP A 1 114 ? -9.614 -2.034 0.786 1.00 98.81 114 TRP A CA 1
ATOM 889 C C . TRP A 1 114 ? -8.799 -1.485 1.962 1.00 98.81 114 TRP A C 1
ATOM 891 O O . TRP A 1 114 ? -7.817 -2.098 2.388 1.00 98.81 114 TRP A O 1
ATOM 901 N N . VAL A 1 115 ? -9.241 -0.358 2.526 1.00 98.81 115 VAL A N 1
ATOM 902 C CA . VAL A 1 115 ? -8.610 0.280 3.687 1.00 98.81 115 VAL A CA 1
ATOM 903 C C . VAL A 1 115 ? -8.668 -0.623 4.917 1.00 98.81 115 VAL A C 1
ATOM 905 O O . VAL A 1 115 ? -7.660 -0.769 5.607 1.00 98.81 115 VAL A O 1
ATOM 908 N N . PHE A 1 116 ? -9.800 -1.285 5.166 1.00 98.81 116 PHE A N 1
ATOM 909 C CA . PHE A 1 116 ? -9.949 -2.230 6.270 1.00 98.81 116 PHE A CA 1
ATOM 910 C C . PHE A 1 116 ? -8.892 -3.343 6.216 1.00 98.81 116 PHE A C 1
ATOM 912 O O . PHE A 1 116 ? -8.164 -3.557 7.191 1.00 98.81 116 PHE A O 1
ATOM 919 N N . HIS A 1 117 ? -8.749 -4.014 5.068 1.00 98.88 117 HIS A N 1
ATOM 920 C CA . HIS A 1 117 ? -7.764 -5.093 4.912 1.00 98.88 117 HIS A CA 1
ATOM 921 C C . HIS A 1 117 ? -6.326 -4.579 4.988 1.00 98.88 117 HIS A C 1
ATOM 923 O O . HIS A 1 117 ? -5.461 -5.254 5.552 1.00 98.88 117 HIS A O 1
ATOM 929 N N . MET A 1 118 ? -6.055 -3.382 4.459 1.00 98.81 118 MET A N 1
ATOM 930 C CA . MET A 1 118 ? -4.722 -2.783 4.525 1.00 98.81 118 MET A CA 1
ATOM 931 C C . MET A 1 118 ? -4.332 -2.421 5.962 1.00 98.81 118 MET A C 1
ATOM 933 O O . MET A 1 118 ? -3.231 -2.752 6.402 1.00 98.81 118 MET A O 1
ATOM 937 N N . ASN A 1 119 ? -5.247 -1.828 6.730 1.00 98.62 119 ASN A N 1
ATOM 938 C CA . ASN A 1 119 ? -5.022 -1.496 8.137 1.00 98.62 119 ASN A CA 1
ATOM 939 C C . ASN A 1 119 ? -4.818 -2.760 8.989 1.00 98.62 119 ASN A C 1
ATOM 941 O O . ASN A 1 119 ? -3.922 -2.799 9.835 1.00 98.62 119 ASN A O 1
ATOM 945 N N . ALA A 1 120 ? -5.570 -3.832 8.721 1.00 98.69 120 ALA A N 1
ATOM 946 C CA . ALA A 1 120 ? -5.355 -5.125 9.372 1.00 98.69 120 ALA A CA 1
ATOM 947 C C . ALA A 1 120 ? -3.977 -5.732 9.038 1.00 98.69 120 ALA A C 1
ATOM 949 O O . ALA A 1 120 ? -3.324 -6.310 9.911 1.00 98.69 120 ALA A O 1
ATOM 950 N N . ALA A 1 121 ? -3.506 -5.591 7.794 1.00 98.75 121 ALA A N 1
ATOM 951 C CA . ALA A 1 121 ? -2.177 -6.045 7.387 1.00 98.75 121 ALA A CA 1
ATOM 952 C C . ALA A 1 121 ? -1.057 -5.213 8.031 1.00 98.75 121 ALA A C 1
ATOM 954 O O . ALA A 1 121 ? -0.096 -5.778 8.551 1.00 98.75 121 ALA A O 1
ATOM 955 N N . LEU A 1 122 ? -1.210 -3.888 8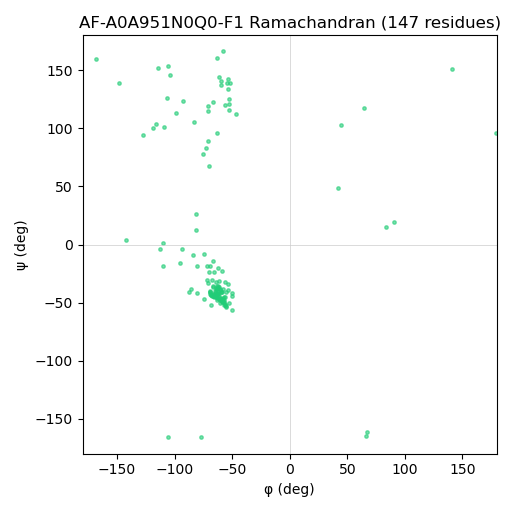.070 1.00 98.44 122 LEU A N 1
ATOM 956 C CA . LEU A 1 122 ? -0.297 -2.972 8.754 1.00 98.44 122 LEU A CA 1
ATOM 957 C C . LEU A 1 122 ? -0.149 -3.304 10.241 1.00 98.44 122 LEU A C 1
ATOM 959 O O . LEU A 1 122 ? 0.966 -3.347 10.757 1.00 98.44 122 LEU A O 1
ATOM 963 N N . GLN A 1 123 ? -1.265 -3.571 10.919 1.00 98.31 123 GLN A N 1
ATOM 964 C CA . GLN A 1 123 ? -1.273 -3.933 12.334 1.00 98.31 123 GLN A CA 1
ATOM 965 C C . GLN A 1 123 ? -0.560 -5.266 12.613 1.00 98.31 123 GLN A C 1
ATOM 967 O O . GLN A 1 123 ? 0.016 -5.425 13.686 1.00 98.31 123 GLN A O 1
ATOM 972 N N . SER A 1 124 ? -0.608 -6.207 11.665 1.00 97.75 124 SER A N 1
ATOM 973 C CA . SER A 1 124 ? 0.020 -7.531 11.777 1.00 97.75 124 SER A CA 1
ATOM 974 C C . SER A 1 124 ? 1.517 -7.498 11.475 1.00 97.75 124 SER A C 1
ATOM 976 O O . SER A 1 124 ? 2.295 -8.148 12.163 1.00 97.75 124 SER A O 1
ATOM 978 N N . GLU A 1 125 ? 1.927 -6.757 10.441 1.00 98.12 125 GLU A N 1
ATOM 979 C CA . GLU A 1 125 ? 3.255 -6.934 9.837 1.00 98.12 125 GLU A CA 1
ATOM 980 C C . GLU A 1 125 ? 4.233 -5.783 10.093 1.00 98.12 125 GLU A C 1
ATOM 982 O O . GLU A 1 125 ? 5.439 -5.981 9.937 1.00 98.12 125 GLU A O 1
ATOM 987 N N . ILE A 1 126 ? 3.746 -4.597 10.480 1.00 97.06 126 ILE A N 1
ATOM 988 C CA . ILE A 1 126 ? 4.584 -3.416 10.732 1.00 97.06 126 ILE A CA 1
ATOM 989 C C . ILE A 1 126 ? 4.627 -3.131 12.230 1.00 97.06 126 ILE A C 1
ATOM 991 O O . ILE A 1 126 ? 3.702 -2.549 12.800 1.00 97.06 126 ILE A O 1
ATOM 995 N N . GLU A 1 127 ? 5.719 -3.525 12.879 1.00 95.81 127 GLU A N 1
ATOM 996 C CA . GLU A 1 127 ? 5.890 -3.415 14.333 1.00 95.81 127 GLU A CA 1
ATOM 997 C C . GLU A 1 127 ? 6.018 -1.961 14.803 1.00 95.81 127 GLU A C 1
ATOM 999 O O . GLU A 1 127 ? 5.422 -1.572 15.810 1.00 95.81 127 GLU A O 1
ATOM 1004 N N . ASN A 1 128 ? 6.752 -1.134 14.055 1.00 96.44 128 ASN A N 1
ATOM 1005 C CA . ASN A 1 128 ? 6.980 0.256 14.417 1.00 96.44 128 ASN A CA 1
ATOM 1006 C C . ASN A 1 128 ? 5.702 1.099 14.256 1.00 96.44 128 ASN A C 1
ATOM 1008 O O . ASN A 1 128 ? 5.178 1.263 13.153 1.00 96.44 128 ASN A O 1
ATOM 1012 N N . ALA A 1 129 ? 5.229 1.687 15.357 1.00 95.00 129 ALA A N 1
ATOM 1013 C CA . ALA A 1 129 ? 3.990 2.463 15.378 1.00 95.00 129 ALA A CA 1
ATOM 1014 C C . ALA A 1 129 ? 4.035 3.713 14.481 1.00 95.00 129 ALA A C 1
ATOM 1016 O O . ALA A 1 129 ? 3.037 4.042 13.848 1.00 95.00 129 ALA A O 1
ATOM 1017 N N . GLN A 1 130 ? 5.185 4.386 14.384 1.00 93.56 130 GLN A N 1
ATOM 1018 C CA . GLN A 1 130 ? 5.327 5.580 13.550 1.00 93.56 130 GLN A CA 1
ATOM 1019 C C . GLN A 1 130 ? 5.244 5.232 12.058 1.00 93.56 130 GLN A C 1
ATOM 1021 O O . GLN A 1 130 ? 4.545 5.916 11.311 1.00 93.56 130 GLN A O 1
ATOM 1026 N N . ALA A 1 131 ? 5.912 4.158 11.624 1.00 94.81 131 ALA A N 1
ATOM 1027 C CA . ALA A 1 131 ? 5.805 3.672 10.248 1.00 94.81 131 ALA A CA 1
ATOM 1028 C C . ALA A 1 131 ? 4.374 3.222 9.922 1.00 94.81 131 ALA A C 1
ATOM 1030 O O . ALA A 1 131 ? 3.848 3.551 8.858 1.00 94.81 131 ALA A O 1
ATOM 1031 N N . ARG A 1 132 ? 3.724 2.516 10.857 1.00 95.88 132 ARG A N 1
ATOM 1032 C CA . ARG A 1 132 ? 2.337 2.064 10.709 1.00 95.88 132 ARG A CA 1
ATOM 1033 C C . ARG A 1 132 ? 1.369 3.233 10.534 1.00 95.88 132 ARG A C 1
ATOM 1035 O O . ARG A 1 132 ? 0.559 3.207 9.612 1.00 95.88 132 ARG A O 1
ATOM 1042 N N . GLU A 1 133 ? 1.481 4.256 11.377 1.00 95.19 133 GLU A N 1
ATOM 1043 C CA . GLU A 1 133 ? 0.636 5.453 11.320 1.00 95.19 133 GLU A CA 1
ATOM 1044 C C . GLU A 1 133 ? 0.834 6.218 10.007 1.00 95.19 133 GLU A C 1
ATOM 1046 O O . GLU A 1 133 ? -0.133 6.560 9.328 1.00 95.19 133 GLU A O 1
ATOM 1051 N N . PHE A 1 134 ? 2.089 6.423 9.599 1.00 94.75 134 PHE A N 1
ATOM 1052 C CA . PHE A 1 134 ? 2.412 7.075 8.331 1.00 94.75 134 PHE A CA 1
ATOM 1053 C C . PHE A 1 134 ? 1.785 6.346 7.132 1.00 94.75 134 PHE A C 1
ATOM 1055 O O . PHE A 1 134 ? 1.135 6.972 6.289 1.00 94.75 134 PHE A O 1
ATOM 1062 N N . LEU A 1 135 ? 1.956 5.022 7.063 1.00 96.44 135 LEU A N 1
ATOM 1063 C CA . LEU A 1 135 ? 1.406 4.203 5.984 1.00 96.44 135 LEU A CA 1
ATOM 1064 C C . LEU A 1 135 ? -0.124 4.199 6.004 1.00 96.44 135 LEU A C 1
ATOM 1066 O O . LEU A 1 135 ? -0.734 4.378 4.953 1.00 96.44 135 LEU A O 1
ATOM 1070 N N . SER A 1 136 ? -0.736 4.063 7.183 1.00 97.44 136 SER A N 1
ATOM 1071 C CA . SER A 1 136 ? -2.191 4.126 7.360 1.00 97.44 136 SER A CA 1
ATOM 1072 C C . SER A 1 136 ? -2.760 5.434 6.797 1.00 97.44 136 SER A C 1
ATOM 1074 O O . SER A 1 136 ? -3.583 5.412 5.884 1.00 97.44 136 SER A O 1
ATOM 1076 N N . GLN A 1 137 ? -2.231 6.589 7.218 1.00 96.88 137 GLN A N 1
ATOM 1077 C CA . GLN A 1 137 ? -2.683 7.894 6.717 1.00 96.88 137 GLN A CA 1
ATOM 1078 C C . GLN A 1 137 ? -2.487 8.056 5.204 1.00 96.88 137 GLN A C 1
ATOM 1080 O O . GLN A 1 137 ? -3.333 8.636 4.512 1.00 96.88 137 GLN A O 1
ATOM 1085 N N . TYR A 1 138 ? -1.365 7.562 4.670 1.00 96.19 138 TYR A N 1
ATOM 1086 C CA . TYR A 1 138 ? -1.115 7.569 3.232 1.00 96.19 138 TYR A CA 1
ATOM 1087 C C . TYR A 1 138 ? -2.164 6.745 2.475 1.00 96.19 138 TYR A C 1
ATOM 1089 O O . TYR A 1 138 ? -2.710 7.216 1.471 1.00 96.19 138 TYR A O 1
ATOM 1097 N N . PHE A 1 139 ? -2.460 5.540 2.955 1.00 97.94 139 PHE A N 1
ATOM 1098 C CA . PHE A 1 139 ? -3.418 4.631 2.342 1.00 97.94 139 PHE A CA 1
ATOM 1099 C C . PHE A 1 139 ? -4.848 5.149 2.415 1.00 97.94 139 PHE A C 1
ATOM 1101 O O . PHE A 1 139 ? -5.524 5.155 1.390 1.00 97.94 139 PHE A O 1
ATOM 1108 N N . GLU A 1 140 ? -5.274 5.674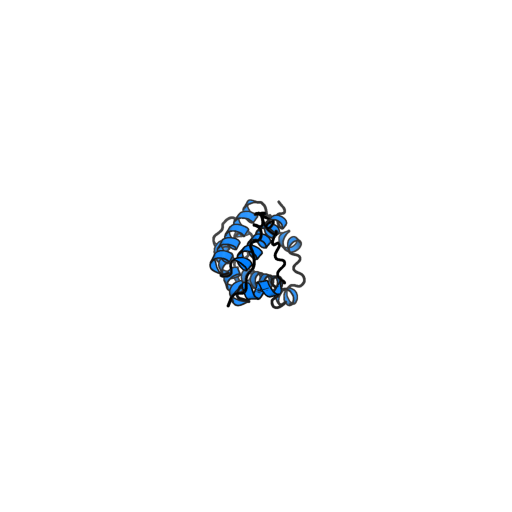 3.563 1.00 98.12 140 GLU A N 1
ATOM 1109 C CA . GLU A 1 140 ? -6.584 6.307 3.745 1.00 98.12 140 GLU A CA 1
ATOM 1110 C C . GLU A 1 140 ? -6.820 7.402 2.694 1.00 98.12 140 GLU A C 1
ATOM 1112 O O . GLU A 1 140 ? -7.834 7.402 1.990 1.00 98.12 140 GLU A O 1
ATOM 1117 N N . ARG A 1 141 ? -5.849 8.313 2.534 1.00 98.00 141 ARG A N 1
ATOM 1118 C CA . ARG A 1 141 ? -5.921 9.413 1.561 1.00 98.00 141 ARG A CA 1
ATOM 1119 C C . ARG A 1 141 ? -5.865 8.920 0.121 1.00 98.00 141 ARG A C 1
ATOM 1121 O O . ARG A 1 141 ? -6.612 9.407 -0.727 1.00 98.00 141 ARG A O 1
ATOM 1128 N N . THR A 1 142 ? -4.962 7.986 -0.169 1.00 97.25 142 THR A N 1
ATOM 1129 C CA . THR A 1 142 ? -4.744 7.493 -1.532 1.00 97.25 142 THR A CA 1
ATOM 1130 C C . THR A 1 142 ? -5.935 6.678 -2.012 1.00 97.25 142 THR A C 1
ATOM 1132 O O . THR A 1 142 ? -6.382 6.898 -3.133 1.00 97.25 142 THR A O 1
ATOM 1135 N N . ALA A 1 143 ? -6.496 5.807 -1.171 1.00 98.25 143 ALA A N 1
ATOM 1136 C CA . ALA A 1 143 ? -7.675 5.013 -1.498 1.00 98.25 143 ALA A CA 1
ATOM 1137 C C . ALA A 1 143 ? -8.888 5.911 -1.785 1.00 98.25 143 ALA A C 1
ATOM 1139 O O . ALA A 1 143 ? -9.537 5.742 -2.815 1.00 98.25 143 ALA A O 1
ATOM 1140 N N . THR A 1 144 ? -9.124 6.943 -0.964 1.00 98.50 144 THR A N 1
ATOM 1141 C CA . THR A 1 144 ? -10.157 7.957 -1.246 1.00 98.50 144 THR A CA 1
ATOM 1142 C C . THR A 1 144 ? -9.898 8.677 -2.571 1.00 98.50 144 THR A C 1
ATOM 1144 O O . THR A 1 144 ? -10.812 8.880 -3.362 1.00 98.50 144 THR A O 1
ATOM 1147 N N . PHE A 1 145 ? -8.641 9.013 -2.873 1.00 97.88 145 PHE A N 1
ATOM 1148 C CA . PHE A 1 145 ? -8.281 9.611 -4.159 1.00 97.88 145 PHE A CA 1
ATOM 1149 C C . PHE A 1 145 ? -8.406 8.642 -5.350 1.00 97.88 145 PHE A C 1
ATOM 1151 O O . PHE A 1 145 ? -8.460 9.105 -6.487 1.00 97.88 145 PHE A O 1
ATOM 1158 N N . MET A 1 146 ? -8.439 7.320 -5.150 1.00 98.25 146 MET A N 1
ATOM 1159 C CA . MET A 1 146 ? -8.641 6.350 -6.239 1.00 98.25 146 MET A CA 1
ATOM 1160 C C . MET A 1 146 ? -10.111 6.186 -6.628 1.00 98.25 146 MET A C 1
ATOM 1162 O O . MET A 1 146 ? -10.371 5.724 -7.740 1.00 98.25 146 MET A O 1
ATOM 1166 N N . MET A 1 147 ? -11.050 6.597 -5.770 1.00 98.38 147 MET A N 1
ATOM 1167 C CA . MET A 1 147 ? -12.478 6.534 -6.076 1.00 98.38 147 MET A CA 1
ATOM 1168 C C . MET A 1 147 ? -12.793 7.259 -7.392 1.00 98.38 147 MET A C 1
ATOM 1170 O O . MET A 1 147 ? -12.228 8.316 -7.730 1.00 98.38 147 MET A O 1
ATOM 1174 N N . ASN A 1 148 ? -13.666 6.635 -8.172 1.00 97.50 148 ASN A N 1
ATOM 1175 C CA . ASN A 1 148 ? -14.055 7.081 -9.508 1.00 97.50 148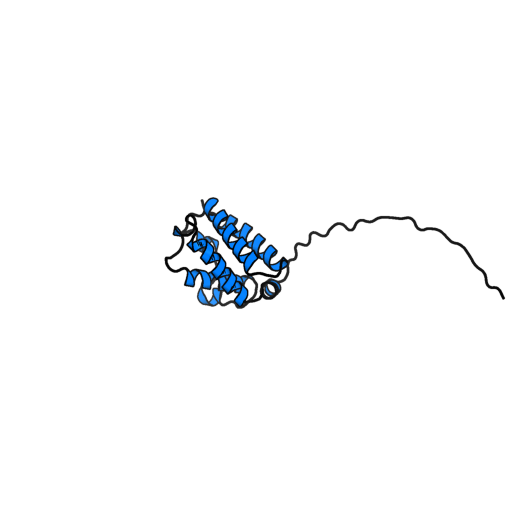 ASN A CA 1
ATOM 1176 C C . ASN A 1 148 ? -15.548 6.866 -9.805 1.00 97.50 148 ASN A C 1
ATOM 1178 O O . ASN A 1 148 ? -15.989 7.164 -10.915 1.00 97.50 148 ASN A O 1
ATOM 1182 N N . ARG A 1 149 ? -16.295 6.396 -8.805 1.00 96.00 149 ARG A N 1
ATOM 1183 C CA . ARG A 1 149 ? -17.747 6.282 -8.764 1.00 96.00 149 ARG A CA 1
ATOM 1184 C C . ARG A 1 149 ? -18.259 6.839 -7.442 1.00 96.00 149 ARG A C 1
ATOM 1186 O O . ARG A 1 149 ? -17.555 6.661 -6.423 1.00 96.00 149 ARG A O 1
#

Secondary structure (DSSP, 8-state):
----------------------------HHHHHHHTTHHHHHHHHHHHHHHHHTT-TTTGGGS-S--HHHHHHHHHHHHHHTTS--HHHHHH-S--HHHHHTTS---HHHHHHHHHHHHHHHHHH---HHHHHHHHHHHHHHHHHH---

pLDDT: mean 85.95, std 22.16, range [30.81, 98.88]

Solvent-accessible surface area (backbone atoms only — not comparable to full-atom values): 8680 Å² total; per-residue (Å²): 135,88,86,88,88,80,88,81,82,88,79,78,89,74,90,73,81,78,76,80,74,83,78,79,76,81,64,58,45,49,58,41,23,58,49,33,58,38,68,68,24,35,46,49,25,26,45,48,24,50,61,44,38,72,71,31,83,78,50,38,83,82,51,66,95,70,55,66,66,60,25,51,54,49,16,35,42,50,34,29,67,23,47,45,66,61,60,34,43,77,76,67,41,79,78,59,60,59,72,73,43,63,89,51,93,27,32,69,68,46,36,51,53,52,47,52,32,44,50,54,16,38,70,73,43,28,85,36,64,68,38,34,51,53,50,47,56,50,47,57,54,49,44,63,66,47,45,78,91

Mean predicted aligned error: 9.78 Å

Radius of gyration: 24.3 Å; Cα contacts (8 Å, |Δi|>4): 137; chains: 1; bounding box: 54×54×77 Å

Foldseek 3Di:
DDDDDDDDDDDDDDDDDPDPDPCPPPDPLQVLCVQQVHLVLLLQLLVQLVVLLCPDPLRVVVDDPDCNVVSVLRSLVSCVRSPHDNVNCVVPNDCVPLVVLVVDQQDDVNLVSSLVSSLVSLVVRGPRPVSSVVVSVVSNVVSVVSHDD

Nearest PDB structures (foldseek):
  5d1v-assembly1_B  TM=9.672E-01  e=1.041E-10  Chloroflexus aurantiacus J-10-fl
  5v3t-assembly1_B  TM=9.673E-01  e=1.172E-08  Bacillus anthracis
  5v3v-assembly1_B  TM=9.654E-01  e=1.362E-08  Bacillus anthracis
  5v3u-assembly1_B  TM=9.642E-01  e=3.366E-08  Bacillus anthracis
  5v3v-assembly1_A  TM=9.633E-01  e=4.328E-08  Bacillus anthracis

Sequence (149 aa):
MQHRKLQGAGSRSLGSTPKQANSTTNAPLSYSFELAGGELAFHRLARRFYQGVARDETLRPMYPADLGESAHLLALFLIQFCGGPATYSQQKGHPRLRMRHLPFSIGQQERDSWVFHMNAALQSEIENAQAREFLSQYFERTATFMMNR